Protein AF-A0A843U1C9-F1 (afdb_monomer_lite)

Sequence (87 aa):
MKEKEFHVYDSLRNKDRRDIPQYVEEVRSYMKGKHIDAKNWSLRYPDPCPQQGSGDDYVIFTYKYMECLARRDTQCLPFSQDDLPTV

Foldseek 3Di:
DDQAAAEDAFQAPPDDPLVVQVVVQVCCCVPPVDGDRSNRGYYDHDPPHAHAPDPPCRVVSVVLQVVCVVVV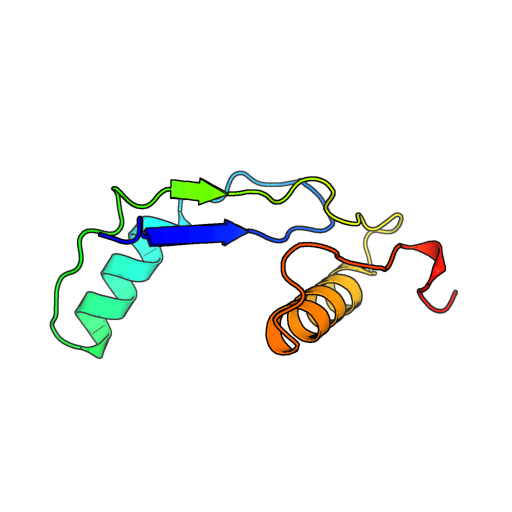VNNDSPDYNVNDDDD

InterPro domains:
  IPR003653 Ulp1 protease family, C-terminal catalytic domain [PF02902] (2-74)
  IPR038765 Papain-like cysteine peptidase superfamily [SSF54001] (2-85)

Structure (mmCIF, N/CA/C/O backbone):
data_AF-A0A843U1C9-F1
#
_entry.id   AF-A0A843U1C9-F1
#
loop_
_atom_site.group_PDB
_atom_site.id
_atom_site.type_symbol
_atom_site.label_atom_id
_atom_site.label_alt_id
_atom_site.label_comp_id
_atom_site.label_asym_id
_atom_site.label_entity_id
_atom_site.label_seq_id
_atom_site.pdbx_PDB_ins_code
_atom_site.Cartn_x
_atom_site.Cartn_y
_atom_site.Cartn_z
_atom_site.occupancy
_atom_site.B_iso_or_equiv
_atom_site.auth_seq_id
_atom_site.auth_comp_id
_atom_site.auth_asym_id
_atom_site.auth_atom_id
_atom_site.pdbx_PDB_model_num
ATOM 1 N N . MET A 1 1 ? -1.930 -10.401 21.503 1.00 46.22 1 MET A N 1
ATOM 2 C CA . MET A 1 1 ? -2.885 -9.850 20.512 1.00 46.22 1 MET A CA 1
ATOM 3 C C . MET A 1 1 ? -2.114 -9.606 19.226 1.00 46.22 1 MET A C 1
ATOM 5 O O . MET A 1 1 ? -0.968 -9.199 19.337 1.00 46.22 1 MET A O 1
ATOM 9 N N . LYS A 1 2 ? -2.667 -9.900 18.041 1.00 57.50 2 LYS A N 1
ATOM 10 C CA . LYS A 1 2 ? -2.005 -9.493 16.790 1.00 57.50 2 LYS A CA 1
ATOM 11 C C . LYS A 1 2 ? -2.097 -7.972 16.682 1.00 57.50 2 LYS A C 1
ATOM 13 O O . LYS A 1 2 ? -3.206 -7.442 16.765 1.00 57.50 2 LYS A O 1
ATOM 18 N N . GLU A 1 3 ? -0.961 -7.303 16.539 1.00 69.19 3 GLU A N 1
ATOM 19 C CA . GLU A 1 3 ? -0.933 -5.897 16.145 1.00 69.19 3 GLU A CA 1
ATOM 20 C C . GLU A 1 3 ? -1.625 -5.767 14.787 1.00 69.19 3 GLU A C 1
ATOM 22 O O . GLU A 1 3 ? -1.461 -6.616 13.907 1.00 69.19 3 GLU A O 1
ATOM 27 N N . LYS A 1 4 ? -2.492 -4.764 14.658 1.00 87.50 4 LYS A N 1
ATOM 28 C CA . LYS A 1 4 ? -3.154 -4.466 13.392 1.00 87.50 4 LYS A CA 1
ATOM 29 C C . LYS A 1 4 ? -2.303 -3.446 12.663 1.00 87.50 4 LYS A C 1
ATOM 31 O O . LYS A 1 4 ? -1.885 -2.456 13.257 1.00 87.50 4 LYS A O 1
ATOM 36 N N . GLU A 1 5 ? -2.075 -3.703 11.389 1.00 89.75 5 GLU A N 1
ATOM 37 C CA . GLU A 1 5 ? -1.222 -2.879 10.551 1.00 89.75 5 GLU A CA 1
ATOM 38 C C . GLU A 1 5 ? -1.809 -2.760 9.148 1.00 89.75 5 GLU A C 1
ATOM 40 O O . GLU A 1 5 ? -2.540 -3.638 8.678 1.00 89.75 5 GLU A O 1
ATOM 45 N N . PHE A 1 6 ? -1.486 -1.654 8.494 1.00 90.12 6 PHE A N 1
ATOM 46 C CA . PHE A 1 6 ? -1.767 -1.399 7.093 1.00 90.12 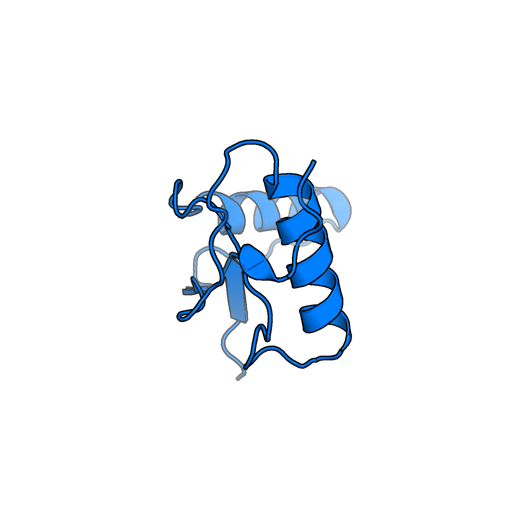6 PHE A CA 1
ATOM 47 C C . PHE A 1 6 ? -0.475 -1.575 6.307 1.00 90.12 6 PHE A C 1
ATOM 49 O O . PHE A 1 6 ? 0.523 -0.925 6.611 1.00 90.12 6 PHE A O 1
ATOM 56 N N . HIS A 1 7 ? -0.485 -2.436 5.294 1.00 89.50 7 HIS A N 1
ATOM 57 C CA . HIS A 1 7 ? 0.627 -2.550 4.352 1.00 89.50 7 HIS A CA 1
ATOM 58 C C . HIS A 1 7 ? 0.328 -1.692 3.127 1.00 89.50 7 HIS A C 1
ATOM 60 O O . HIS A 1 7 ? -0.709 -1.865 2.485 1.00 89.50 7 HIS A O 1
ATOM 66 N N . VAL A 1 8 ? 1.219 -0.753 2.826 1.00 90.31 8 VAL A N 1
ATOM 67 C CA . VAL A 1 8 ? 1.085 0.191 1.716 1.00 90.31 8 VAL A CA 1
ATOM 68 C C . VAL A 1 8 ? 2.058 -0.211 0.615 1.00 90.31 8 VAL A C 1
ATOM 70 O O . VAL A 1 8 ? 3.271 -0.117 0.785 1.00 90.31 8 VAL A O 1
ATOM 73 N N . TYR A 1 9 ? 1.510 -0.655 -0.513 1.00 90.31 9 TYR A N 1
ATOM 74 C CA . TYR A 1 9 ? 2.264 -1.000 -1.715 1.00 90.31 9 TYR A CA 1
ATOM 75 C C . TYR A 1 9 ? 2.155 0.159 -2.706 1.00 90.31 9 TYR A C 1
ATOM 77 O O . TYR A 1 9 ? 1.062 0.475 -3.173 1.00 90.31 9 TYR A O 1
ATOM 85 N N . ASP A 1 10 ? 3.283 0.811 -2.976 1.00 90.25 10 ASP A N 1
ATOM 86 C CA . ASP A 1 10 ? 3.402 1.950 -3.887 1.00 90.25 10 ASP A CA 1
ATOM 87 C C . ASP A 1 10 ? 4.650 1.752 -4.761 1.00 90.25 10 ASP A C 1
ATOM 89 O O . ASP A 1 10 ? 5.778 1.705 -4.254 1.00 90.25 10 ASP A O 1
ATOM 93 N N . SER A 1 11 ? 4.437 1.619 -6.070 1.00 90.69 11 SER A N 1
ATOM 94 C CA . SER A 1 11 ? 5.484 1.429 -7.080 1.00 90.69 11 SER A CA 1
ATOM 95 C C . SER A 1 11 ? 6.258 2.701 -7.403 1.00 90.69 11 SER A C 1
ATOM 97 O O . SER A 1 11 ? 7.264 2.619 -8.102 1.00 90.69 11 SER A O 1
ATOM 99 N N . LEU A 1 12 ? 5.797 3.856 -6.913 1.00 87.25 12 LEU A N 1
ATOM 100 C CA . LEU A 1 12 ? 6.415 5.161 -7.118 1.00 87.25 12 LEU A CA 1
ATOM 101 C C . LEU A 1 12 ? 7.102 5.718 -5.861 1.00 87.25 12 LEU A C 1
ATOM 103 O O . LEU A 1 12 ? 7.749 6.759 -5.956 1.00 87.25 12 LEU A O 1
ATOM 107 N N . ARG A 1 13 ? 6.945 5.083 -4.685 1.00 75.62 13 ARG A N 1
ATOM 108 C CA . ARG A 1 13 ? 7.456 5.566 -3.376 1.00 75.62 13 ARG A CA 1
ATOM 109 C C . ARG A 1 13 ? 7.109 7.034 -3.076 1.00 75.62 13 ARG A C 1
ATOM 111 O O . ARG A 1 13 ? 7.829 7.719 -2.352 1.00 75.62 13 ARG A O 1
ATOM 118 N N . ASN A 1 14 ? 6.007 7.537 -3.625 1.00 68.19 14 ASN A N 1
ATOM 119 C CA . ASN A 1 14 ? 5.832 8.978 -3.779 1.00 68.19 14 ASN A CA 1
ATOM 120 C C . ASN A 1 14 ? 5.023 9.629 -2.656 1.00 68.19 14 ASN A C 1
ATOM 122 O O . ASN A 1 14 ? 5.032 10.859 -2.562 1.00 68.19 14 ASN A O 1
ATOM 126 N N . LYS A 1 15 ? 4.307 8.867 -1.811 1.00 68.56 15 LYS A N 1
ATOM 127 C CA . LYS A 1 15 ? 3.480 9.471 -0.750 1.00 68.56 15 LYS A CA 1
ATOM 128 C C . LYS A 1 15 ? 3.438 8.681 0.548 1.00 68.56 15 LYS A C 1
ATOM 130 O O . LYS A 1 15 ? 3.115 7.499 0.583 1.00 68.56 15 LYS A O 1
ATOM 135 N N . ASP A 1 16 ? 3.638 9.416 1.634 1.00 79.69 16 ASP A N 1
ATOM 136 C CA . ASP A 1 16 ? 3.295 8.982 2.978 1.00 79.69 16 ASP A CA 1
ATOM 137 C C . ASP A 1 16 ? 1.767 8.987 3.157 1.00 79.69 16 ASP A C 1
ATOM 139 O O . ASP A 1 16 ? 1.115 10.026 3.039 1.00 79.69 16 ASP A O 1
ATOM 143 N N . ARG A 1 17 ? 1.196 7.808 3.409 1.00 86.88 17 ARG A N 1
ATOM 144 C CA . ARG A 1 17 ? -0.242 7.532 3.473 1.00 86.88 17 ARG A CA 1
ATOM 145 C C . ARG A 1 17 ? -0.798 7.484 4.896 1.00 86.88 17 ARG A C 1
ATOM 147 O O . ARG A 1 17 ? -1.638 6.644 5.228 1.00 86.88 17 ARG A O 1
ATOM 154 N N . ARG A 1 18 ? -0.351 8.414 5.746 1.00 85.94 18 ARG A N 1
ATOM 155 C CA . ARG A 1 18 ? -0.900 8.635 7.101 1.00 85.94 18 ARG A CA 1
ATOM 156 C C . ARG A 1 18 ? -2.406 8.935 7.128 1.00 85.94 18 ARG A C 1
ATOM 158 O O . ARG A 1 18 ? -3.006 8.861 8.194 1.00 85.94 18 ARG A O 1
ATOM 165 N N . ASP A 1 19 ? -3.019 9.219 5.978 1.00 89.06 19 ASP A N 1
ATOM 166 C CA . ASP A 1 19 ? -4.466 9.375 5.793 1.00 89.06 19 ASP A CA 1
ATOM 167 C C . ASP A 1 19 ? -5.259 8.056 5.894 1.00 89.06 19 ASP A C 1
ATOM 169 O O . ASP A 1 19 ? -6.432 8.076 6.274 1.00 89.06 19 ASP A O 1
ATOM 173 N N . ILE A 1 20 ? -4.645 6.903 5.591 1.00 90.38 20 ILE A N 1
ATOM 174 C CA . ILE A 1 20 ? -5.351 5.610 5.497 1.00 90.38 20 ILE A CA 1
ATOM 175 C C . ILE A 1 20 ? -6.062 5.210 6.802 1.00 90.38 20 ILE A C 1
ATOM 177 O O . ILE A 1 20 ? -7.236 4.834 6.727 1.00 90.38 20 ILE A O 1
ATOM 181 N N . PRO A 1 21 ? -5.424 5.276 7.991 1.00 90.75 21 PRO A N 1
ATOM 182 C CA . PRO A 1 21 ? -6.088 4.904 9.234 1.00 90.75 21 PRO A CA 1
ATOM 183 C C . PRO A 1 21 ? -7.374 5.692 9.476 1.00 90.75 21 PRO A C 1
ATOM 185 O O . PRO A 1 21 ? -8.415 5.085 9.718 1.00 90.75 21 PRO A O 1
ATOM 188 N N . GLN A 1 22 ? -7.327 7.021 9.324 1.00 90.00 22 GLN A N 1
ATOM 189 C CA . GLN A 1 22 ? -8.492 7.888 9.507 1.00 90.00 22 GLN A CA 1
ATOM 190 C C . GLN A 1 22 ? -9.614 7.532 8.523 1.00 90.00 22 GLN A C 1
ATOM 192 O O . GLN A 1 22 ? -10.759 7.350 8.937 1.00 90.00 22 GLN A O 1
ATOM 197 N N . TYR A 1 23 ? -9.285 7.359 7.240 1.00 90.56 23 TYR A N 1
ATOM 198 C CA . TYR A 1 23 ? -10.267 6.974 6.225 1.00 90.56 23 TYR A CA 1
ATOM 199 C C . TYR A 1 23 ? -10.981 5.658 6.578 1.00 90.56 23 TYR A C 1
ATOM 201 O O . TYR A 1 23 ? -12.197 5.527 6.435 1.00 90.56 23 TYR A O 1
ATOM 209 N N . VAL A 1 24 ? -10.245 4.674 7.098 1.00 89.62 24 VAL A N 1
ATOM 210 C CA . VAL A 1 24 ? -10.815 3.379 7.491 1.00 89.62 24 VAL A CA 1
ATOM 211 C C . VAL A 1 24 ? -11.735 3.501 8.711 1.00 89.62 24 VAL A C 1
ATOM 213 O O . VAL A 1 24 ? -12.762 2.816 8.748 1.00 89.62 24 VAL A O 1
ATOM 216 N N . GLU A 1 25 ? -11.430 4.372 9.681 1.00 90.62 25 GLU A N 1
ATOM 217 C CA . GLU A 1 25 ? -12.346 4.678 10.794 1.00 90.62 25 GLU A CA 1
ATOM 218 C C . GLU A 1 25 ? -13.666 5.264 10.285 1.00 90.62 25 GLU A C 1
ATOM 220 O O . GLU A 1 25 ? -14.741 4.790 10.666 1.00 90.62 25 GLU A O 1
ATOM 225 N N . GLU A 1 26 ? -13.583 6.254 9.392 1.00 90.50 26 GLU A N 1
ATOM 226 C CA . GLU A 1 26 ? -14.736 6.944 8.807 1.00 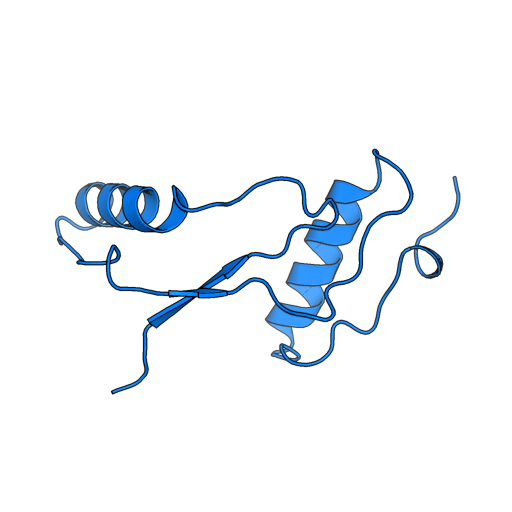90.50 26 GLU A CA 1
ATOM 227 C C . GLU A 1 26 ? -15.629 5.970 8.028 1.00 90.50 26 GLU A C 1
ATOM 229 O O . GLU A 1 26 ? -16.829 5.871 8.298 1.00 90.50 26 GLU A O 1
ATOM 234 N N . VAL A 1 27 ? -15.040 5.163 7.138 1.00 90.06 27 VAL A N 1
ATOM 235 C CA . VAL A 1 27 ? -15.770 4.155 6.353 1.00 90.06 27 VAL A CA 1
ATOM 236 C C . VAL A 1 27 ? -16.407 3.099 7.254 1.00 90.06 27 VAL A C 1
ATOM 238 O O . VAL A 1 27 ? -17.552 2.697 7.035 1.00 90.06 27 VAL A O 1
ATOM 241 N N . ARG A 1 28 ? -15.702 2.625 8.289 1.00 88.12 28 ARG A N 1
ATOM 242 C CA . ARG A 1 28 ? -16.243 1.618 9.216 1.00 88.12 28 ARG A CA 1
ATOM 243 C C . ARG A 1 28 ? -17.420 2.170 10.018 1.00 88.12 28 ARG A C 1
ATOM 245 O O . ARG A 1 28 ? -18.425 1.467 10.165 1.00 88.12 28 ARG A O 1
ATOM 252 N N . SER A 1 29 ? -17.284 3.399 10.512 1.00 89.12 29 SER A N 1
ATOM 253 C CA . SER A 1 29 ? -18.326 4.110 11.248 1.00 89.12 29 SER A CA 1
ATOM 254 C C . SER A 1 29 ? -19.570 4.280 10.377 1.00 89.12 29 SER A C 1
ATOM 256 O O . SER A 1 29 ? -20.651 3.841 10.766 1.00 89.12 29 SER A O 1
ATOM 258 N N . TYR A 1 30 ? -19.393 4.788 9.153 1.00 90.12 30 TYR A N 1
ATOM 259 C CA . TYR A 1 30 ? -20.472 5.004 8.192 1.00 90.12 30 TYR A CA 1
ATOM 260 C C . TYR A 1 30 ? -21.189 3.704 7.795 1.00 90.12 30 TYR A C 1
ATOM 262 O O . TYR A 1 30 ? -22.410 3.615 7.873 1.00 90.12 30 TYR A O 1
ATOM 270 N N . MET A 1 31 ? -20.440 2.662 7.418 1.00 90.88 31 MET A N 1
ATOM 271 C CA . MET A 1 31 ? -21.018 1.436 6.849 1.00 90.88 31 MET A CA 1
ATOM 272 C C . MET A 1 31 ? -21.596 0.474 7.890 1.00 90.88 31 MET A C 1
ATOM 274 O O . MET A 1 31 ? -22.467 -0.332 7.569 1.00 90.88 31 MET A O 1
ATOM 278 N N . LYS A 1 32 ? -21.050 0.457 9.113 1.00 88.19 32 LYS A N 1
ATOM 279 C CA . LYS A 1 32 ? -21.374 -0.571 10.121 1.00 88.19 32 LYS A CA 1
ATOM 280 C C . LYS A 1 32 ? -21.882 -0.002 11.442 1.00 88.19 32 LYS A C 1
ATOM 282 O O . LYS A 1 32 ? -22.139 -0.794 12.348 1.00 88.19 32 LYS A O 1
ATOM 287 N N . GLY A 1 33 ? -21.963 1.325 11.584 1.00 86.25 33 GLY A N 1
ATOM 288 C CA . GLY A 1 33 ? -22.332 1.994 12.837 1.00 86.25 33 GLY A CA 1
ATOM 289 C C . GLY A 1 33 ? -21.381 1.680 13.996 1.00 86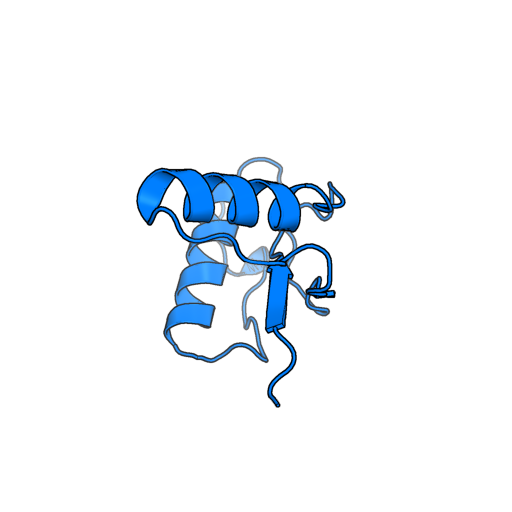.25 33 GLY A C 1
ATOM 290 O O . GLY A 1 33 ? -21.750 1.817 15.159 1.00 86.25 33 GLY A O 1
ATOM 291 N N . LYS A 1 34 ? -20.175 1.179 13.697 1.00 83.62 34 LYS A N 1
ATOM 292 C CA . LYS A 1 34 ? -19.192 0.738 14.690 1.00 83.62 34 LYS A CA 1
ATOM 293 C C . LYS A 1 34 ? -17.937 1.573 14.557 1.00 83.62 34 LYS A C 1
ATOM 295 O O . LYS A 1 34 ? -17.253 1.499 13.536 1.00 83.62 34 LYS A O 1
ATOM 300 N N . HIS A 1 35 ? -17.618 2.288 15.626 1.00 85.12 35 HIS A N 1
ATOM 301 C CA . HIS A 1 35 ? -16.341 2.963 15.750 1.00 85.12 35 HIS A CA 1
ATOM 302 C C . HIS A 1 35 ? -15.221 1.933 15.943 1.00 85.12 35 HIS A C 1
ATOM 304 O O . HIS A 1 35 ? -15.367 0.957 16.685 1.00 85.12 35 HIS A O 1
ATOM 310 N N . ILE A 1 36 ? -14.115 2.141 15.239 1.00 87.56 36 ILE A N 1
ATOM 311 C CA . ILE A 1 36 ? -12.851 1.446 15.465 1.00 87.56 36 ILE A CA 1
ATOM 312 C C . ILE A 1 36 ? -11.792 2.515 15.690 1.00 87.56 36 ILE A C 1
ATOM 314 O O . ILE A 1 36 ? -11.836 3.549 15.036 1.00 87.56 36 ILE A O 1
ATOM 318 N N . ASP A 1 37 ? -10.860 2.239 16.592 1.00 86.44 37 ASP A N 1
ATOM 319 C CA . ASP A 1 37 ? -9.641 3.024 16.742 1.00 86.44 37 ASP A CA 1
ATOM 320 C C . ASP A 1 37 ? -8.570 2.388 15.849 1.00 86.44 37 ASP A C 1
ATOM 322 O O . ASP A 1 37 ? -7.983 1.352 16.189 1.00 86.44 37 ASP A O 1
ATOM 326 N N . ALA A 1 38 ? -8.432 2.934 14.643 1.00 86.69 38 ALA A N 1
ATOM 327 C CA . ALA A 1 38 ? -7.407 2.574 13.674 1.00 86.69 38 ALA A CA 1
ATOM 328 C C . ALA A 1 38 ? -6.204 3.525 13.721 1.00 86.69 38 ALA A C 1
ATOM 330 O O . ALA A 1 38 ? -5.154 3.162 13.202 1.00 86.69 38 ALA A O 1
ATOM 331 N N . LYS A 1 39 ? -6.303 4.691 14.377 1.00 81.62 39 LYS A N 1
ATOM 332 C CA . LYS A 1 39 ? -5.184 5.639 14.568 1.00 81.62 39 LYS A CA 1
ATOM 333 C C . LYS A 1 39 ? -3.948 5.007 15.203 1.00 81.62 39 LYS A C 1
ATOM 335 O O . LYS A 1 39 ? -2.833 5.410 14.893 1.00 81.62 39 LYS A O 1
ATOM 340 N N . ASN A 1 40 ? -4.150 4.015 16.068 1.00 83.12 40 ASN A N 1
ATOM 341 C CA . ASN A 1 40 ? -3.072 3.276 16.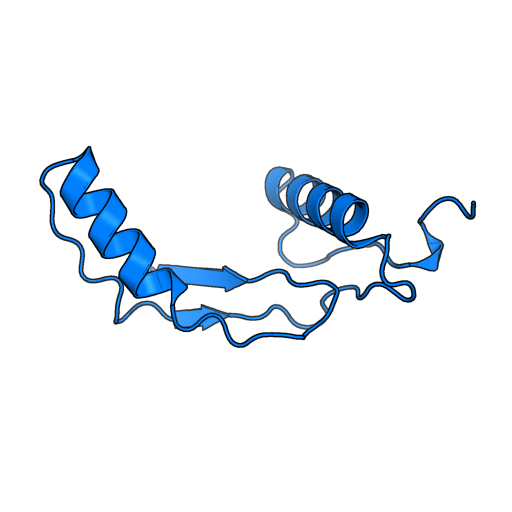725 1.00 83.12 40 ASN A CA 1
ATOM 342 C C . ASN A 1 40 ? -2.520 2.102 15.892 1.00 83.12 40 ASN A C 1
ATOM 344 O O . ASN A 1 40 ? -1.650 1.373 16.365 1.00 83.12 40 ASN A O 1
ATOM 348 N N . TRP A 1 41 ? -3.034 1.865 14.681 1.00 90.25 41 TRP A N 1
ATOM 349 C CA . TRP A 1 41 ? -2.528 0.809 13.801 1.00 90.25 41 TRP A CA 1
ATOM 350 C C . TRP A 1 41 ? -1.324 1.336 13.029 1.00 90.25 41 TRP A C 1
ATOM 352 O O . TRP A 1 41 ? -1.319 2.470 12.551 1.00 90.25 41 TRP A O 1
ATOM 362 N N . SER A 1 42 ? -0.293 0.507 12.900 1.00 89.38 42 SER A N 1
ATOM 363 C CA . SER A 1 42 ? 0.933 0.903 12.214 1.00 89.38 42 SER A CA 1
ATOM 364 C C . SER A 1 42 ? 0.747 0.912 10.696 1.00 89.38 42 SER A C 1
ATOM 366 O O . SER A 1 42 ? -0.011 0.123 10.129 1.00 89.38 42 SER A O 1
ATOM 368 N N . LEU A 1 43 ? 1.463 1.813 10.026 1.00 88.94 43 LEU A N 1
ATOM 369 C CA . LEU A 1 43 ? 1.631 1.806 8.576 1.00 88.94 43 LEU A CA 1
ATOM 370 C C . LEU A 1 43 ? 2.981 1.172 8.263 1.00 88.94 43 LEU A C 1
ATOM 372 O O . LEU A 1 43 ? 4.015 1.635 8.745 1.00 88.94 43 LEU A O 1
ATOM 376 N N . ARG A 1 44 ? 2.971 0.113 7.459 1.00 88.25 44 ARG A N 1
ATOM 377 C CA . ARG A 1 44 ? 4.176 -0.528 6.944 1.00 88.25 44 ARG A CA 1
ATOM 378 C C . ARG A 1 44 ? 4.280 -0.305 5.451 1.00 88.25 44 ARG A C 1
ATOM 380 O O . ARG A 1 44 ? 3.336 -0.562 4.710 1.00 88.25 44 ARG A O 1
ATOM 387 N N . TYR A 1 45 ? 5.463 0.106 5.035 1.00 87.38 45 TYR A N 1
ATOM 388 C CA . TYR A 1 45 ? 5.877 0.145 3.644 1.00 87.38 45 TYR A CA 1
ATOM 389 C C . TYR A 1 45 ? 6.842 -1.027 3.467 1.00 87.38 45 TYR A C 1
ATOM 391 O O . TYR A 1 45 ? 7.926 -0.988 4.053 1.00 87.38 45 TYR A O 1
ATOM 399 N N . PRO A 1 46 ? 6.432 -2.112 2.793 1.00 85.06 46 PRO A N 1
ATOM 400 C CA . PRO A 1 46 ? 7.288 -3.276 2.610 1.00 85.06 46 PRO A CA 1
ATOM 401 C C . PRO A 1 46 ? 8.605 -2.894 1.929 1.00 85.06 46 PRO A C 1
ATOM 403 O O . PRO A 1 46 ? 8.614 -2.102 0.988 1.00 85.06 46 PRO A O 1
ATOM 406 N N . ASP A 1 47 ? 9.709 -3.467 2.403 1.00 79.81 47 ASP A N 1
ATOM 407 C CA . ASP A 1 47 ? 11.032 -3.315 1.800 1.00 79.81 47 ASP A CA 1
ATOM 408 C C . ASP A 1 47 ? 11.716 -4.694 1.778 1.00 79.81 47 ASP A C 1
ATOM 410 O O . ASP A 1 47 ? 11.829 -5.320 2.839 1.00 79.81 47 ASP A O 1
ATOM 414 N N . PRO A 1 48 ? 12.120 -5.215 0.604 1.00 82.50 48 PRO A N 1
ATOM 415 C CA . PRO A 1 48 ? 12.017 -4.597 -0.720 1.00 82.50 48 PRO A CA 1
ATOM 416 C C . PRO A 1 48 ? 10.575 -4.540 -1.263 1.00 82.50 48 PRO A C 1
ATOM 418 O O . PRO A 1 48 ? 9.795 -5.478 -1.112 1.00 82.50 48 PRO A O 1
ATOM 421 N N . CYS A 1 49 ? 10.239 -3.447 -1.956 1.00 87.44 49 CYS A N 1
ATOM 422 C CA . CYS A 1 49 ? 9.027 -3.318 -2.773 1.00 87.44 49 CYS A CA 1
ATOM 423 C C . CYS A 1 49 ? 9.435 -2.967 -4.213 1.00 87.44 49 CYS A C 1
ATOM 425 O O . CYS A 1 49 ? 10.047 -1.906 -4.395 1.00 87.44 49 CYS A O 1
ATOM 427 N N . PRO A 1 50 ? 9.122 -3.813 -5.216 1.00 90.94 50 PRO A N 1
ATOM 428 C CA . PRO A 1 50 ? 9.382 -3.538 -6.626 1.00 90.94 50 PRO A CA 1
ATOM 429 C C . PRO A 1 50 ? 8.872 -2.158 -7.028 1.00 90.94 50 PRO A C 1
ATOM 431 O O . PRO A 1 50 ? 7.784 -1.769 -6.613 1.00 90.94 50 PRO A O 1
ATOM 434 N N . GLN A 1 51 ? 9.656 -1.418 -7.807 1.00 90.94 51 GLN A N 1
ATOM 435 C CA . GLN A 1 51 ? 9.333 -0.059 -8.244 1.00 90.94 51 GLN A CA 1
ATOM 436 C C . GLN A 1 51 ? 9.181 -0.020 -9.760 1.00 90.94 51 GLN A C 1
ATOM 438 O O . GLN A 1 51 ? 9.884 -0.749 -10.463 1.00 90.94 51 GLN A O 1
ATOM 443 N N . GLN A 1 52 ? 8.295 0.846 -10.245 1.00 89.38 52 GLN A N 1
ATOM 444 C CA . GLN A 1 52 ? 8.171 1.100 -11.675 1.00 89.38 52 GLN A CA 1
ATOM 445 C C . GLN A 1 52 ? 9.315 1.998 -12.158 1.00 89.38 52 GLN A C 1
ATOM 447 O O . GLN A 1 52 ? 9.721 2.933 -11.469 1.00 89.38 52 GLN A O 1
ATOM 452 N N . GLY A 1 53 ? 9.832 1.711 -13.349 1.00 83.94 53 GLY A N 1
ATOM 453 C CA . GLY A 1 53 ? 10.820 2.536 -14.042 1.00 83.94 53 GLY A CA 1
ATOM 454 C C . GLY A 1 53 ? 10.186 3.627 -14.909 1.00 83.94 53 GLY A C 1
ATOM 455 O O . GLY A 1 53 ? 10.810 4.662 -15.137 1.00 83.94 53 GLY A O 1
ATOM 456 N N . SER A 1 54 ? 8.944 3.423 -15.364 1.00 76.00 54 SER A N 1
ATOM 457 C CA . SER A 1 54 ? 8.169 4.383 -16.161 1.00 76.00 54 SER A CA 1
ATOM 458 C C . SER A 1 54 ? 6.944 4.879 -15.383 1.00 76.00 54 SER A C 1
ATOM 460 O O . SER A 1 54 ? 6.485 4.211 -14.462 1.00 76.00 54 SER A O 1
ATOM 462 N N . GLY A 1 55 ? 6.396 6.049 -15.723 1.00 73.38 55 GLY A N 1
ATOM 463 C CA . GLY A 1 55 ? 5.207 6.602 -15.056 1.00 73.38 55 GLY A CA 1
ATOM 464 C C . GLY A 1 55 ? 3.914 5.815 -15.309 1.00 73.38 55 GLY A C 1
ATOM 465 O O . GLY A 1 55 ? 3.014 5.845 -14.470 1.00 73.38 55 GLY A O 1
ATOM 466 N N . ASP A 1 56 ? 3.844 5.072 -16.413 1.00 84.19 56 ASP A N 1
ATOM 467 C CA . ASP A 1 56 ? 2.593 4.503 -16.927 1.00 84.19 56 ASP A CA 1
ATOM 468 C C . ASP A 1 56 ? 2.305 3.086 -16.400 1.00 84.19 56 ASP A C 1
ATOM 470 O O . ASP A 1 56 ? 1.159 2.633 -16.403 1.00 84.19 56 ASP A O 1
ATOM 474 N N . ASP A 1 57 ? 3.310 2.409 -15.837 1.00 88.25 57 ASP A N 1
ATOM 475 C CA . ASP A 1 57 ? 3.193 1.017 -15.380 1.00 88.25 57 ASP A CA 1
ATOM 476 C C . ASP A 1 57 ? 2.511 0.846 -14.008 1.00 88.25 57 ASP A C 1
ATOM 478 O O . ASP A 1 57 ? 2.318 -0.281 -13.542 1.00 88.25 57 ASP A O 1
ATOM 482 N N . TYR A 1 58 ? 2.090 1.936 -13.352 1.00 89.00 58 TYR A N 1
ATOM 483 C CA . TYR A 1 58 ? 1.526 1.902 -11.990 1.00 89.00 58 TYR A CA 1
ATOM 484 C C . TYR A 1 58 ? 0.312 0.974 -11.859 1.00 89.00 58 TYR A C 1
ATOM 486 O O . TYR A 1 58 ? 0.111 0.323 -10.827 1.00 89.00 58 TYR A O 1
ATOM 494 N N . VAL A 1 59 ? -0.495 0.876 -12.920 1.00 90.62 59 VAL A N 1
ATOM 495 C CA . VAL A 1 59 ? -1.658 -0.016 -12.968 1.00 90.62 59 VAL A CA 1
ATOM 496 C C . VAL A 1 59 ? -1.208 -1.475 -12.942 1.00 90.62 59 VAL A C 1
ATOM 498 O O . VAL A 1 59 ? -1.778 -2.281 -12.206 1.00 90.62 59 VAL A O 1
ATOM 501 N N . ILE A 1 60 ? -0.167 -1.821 -13.700 1.00 91.75 60 ILE A N 1
ATOM 502 C CA . ILE A 1 60 ? 0.323 -3.198 -13.784 1.00 91.75 60 ILE A CA 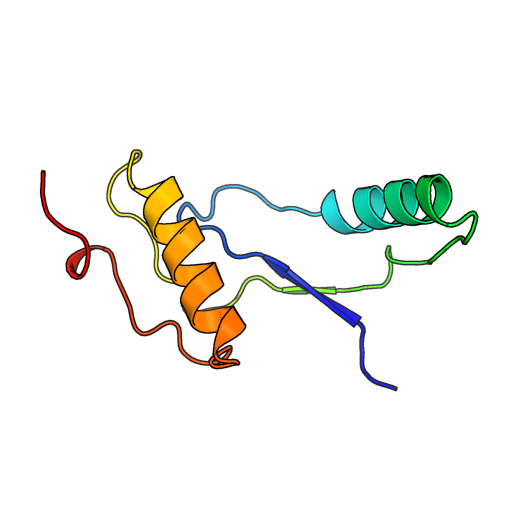1
ATOM 503 C C . ILE A 1 60 ? 0.993 -3.605 -12.470 1.00 91.75 60 ILE A C 1
ATOM 505 O O . ILE A 1 60 ? 0.698 -4.681 -11.947 1.00 91.75 60 ILE A O 1
ATOM 509 N N . PHE A 1 61 ? 1.805 -2.722 -11.880 1.00 92.81 61 PHE A N 1
ATOM 510 C CA . PHE A 1 61 ? 2.370 -2.937 -10.545 1.00 92.81 61 PHE A CA 1
ATOM 511 C C . PHE A 1 61 ? 1.277 -3.161 -9.495 1.00 92.81 61 PHE A C 1
ATOM 513 O O . PHE A 1 61 ? 1.371 -4.104 -8.710 1.00 92.81 61 PHE A O 1
ATOM 520 N N . THR A 1 62 ? 0.194 -2.374 -9.530 1.00 92.06 62 THR A N 1
ATOM 521 C CA . THR A 1 62 ? -0.961 -2.556 -8.633 1.00 92.06 62 THR A CA 1
ATOM 522 C C . THR A 1 62 ? -1.547 -3.965 -8.747 1.00 92.06 62 THR A C 1
ATOM 524 O O . THR A 1 62 ? -1.743 -4.638 -7.731 1.00 92.06 62 THR A O 1
ATOM 527 N N . TYR A 1 63 ? -1.781 -4.451 -9.970 1.00 91.94 63 TYR A N 1
ATOM 528 C CA . TYR A 1 63 ? -2.279 -5.812 -10.185 1.00 91.94 63 TYR A CA 1
ATOM 529 C C . TYR A 1 63 ? -1.283 -6.882 -9.732 1.00 91.94 63 TYR A C 1
ATOM 531 O O . TYR A 1 63 ? -1.692 -7.863 -9.109 1.00 91.94 63 TYR A O 1
ATOM 539 N N . LYS A 1 64 ? 0.017 -6.692 -9.981 1.00 91.25 64 LYS A N 1
ATOM 540 C CA . LYS A 1 64 ? 1.063 -7.630 -9.553 1.00 91.25 64 LYS A CA 1
ATOM 541 C C . LYS A 1 64 ? 1.189 -7.717 -8.034 1.00 91.25 64 LYS A C 1
ATOM 543 O O . LYS A 1 64 ? 1.292 -8.825 -7.505 1.00 91.25 64 LYS A O 1
ATOM 548 N N . TYR A 1 65 ? 1.079 -6.597 -7.317 1.00 92.00 65 TYR A N 1
ATOM 549 C CA . TYR A 1 65 ? 0.990 -6.614 -5.856 1.00 92.00 65 TYR A CA 1
ATOM 550 C C . TYR A 1 65 ? -0.223 -7.424 -5.390 1.00 92.00 65 TYR A C 1
ATOM 552 O O . TYR A 1 65 ? -0.075 -8.328 -4.571 1.00 92.00 65 TYR A O 1
ATOM 560 N N . MET A 1 66 ? -1.416 -7.157 -5.936 1.00 91.19 66 MET A N 1
ATOM 561 C CA . MET A 1 66 ? -2.636 -7.884 -5.561 1.00 91.19 66 MET A CA 1
ATOM 562 C C . MET A 1 66 ? -2.529 -9.388 -5.835 1.00 91.19 66 MET A C 1
ATOM 564 O O . MET A 1 66 ? -2.943 -10.188 -4.997 1.00 91.19 66 MET A O 1
ATOM 568 N N . GLU A 1 67 ? -1.946 -9.773 -6.973 1.00 91.12 67 GLU A N 1
ATOM 569 C CA . GLU A 1 67 ? -1.698 -11.170 -7.335 1.00 91.12 67 GLU A CA 1
ATOM 570 C C . GLU A 1 67 ? -0.824 -11.879 -6.286 1.00 91.12 67 GLU A C 1
ATOM 572 O O . GLU A 1 67 ? -1.188 -12.959 -5.812 1.00 91.12 67 GLU A O 1
ATOM 577 N N . CYS A 1 68 ? 0.292 -11.266 -5.878 1.00 89.19 68 CYS A N 1
ATOM 578 C CA . CYS A 1 68 ? 1.199 -11.837 -4.874 1.00 89.19 68 CYS A CA 1
ATOM 579 C C . CYS A 1 68 ? 0.529 -11.928 -3.492 1.00 89.19 68 CYS A C 1
ATOM 581 O O . CYS A 1 68 ? 0.572 -12.968 -2.827 1.00 89.19 68 CYS A O 1
ATOM 583 N N . LEU A 1 69 ? -0.178 -10.869 -3.084 1.00 88.56 69 LEU A N 1
ATOM 584 C CA . LEU A 1 69 ? -0.878 -10.813 -1.798 1.00 88.56 69 LEU A CA 1
ATOM 585 C C . LEU A 1 69 ? -2.002 -11.843 -1.693 1.00 88.56 69 LEU A C 1
ATOM 587 O O . LEU A 1 69 ? -2.167 -12.475 -0.646 1.00 88.56 69 LEU A O 1
ATOM 591 N N . ALA A 1 70 ? -2.755 -12.055 -2.773 1.00 88.25 70 ALA A N 1
ATOM 592 C CA . ALA A 1 70 ? -3.821 -13.052 -2.818 1.00 88.25 70 ALA A CA 1
ATOM 593 C C . ALA A 1 70 ? -3.284 -14.479 -2.626 1.00 88.25 70 ALA A C 1
ATOM 595 O O . ALA A 1 70 ? -3.941 -15.311 -1.996 1.00 88.25 70 ALA A O 1
ATOM 596 N N . ARG A 1 71 ? -2.062 -14.748 -3.100 1.00 85.88 71 ARG A N 1
ATOM 597 C CA . ARG A 1 71 ? -1.364 -16.032 -2.923 1.00 85.88 71 ARG A CA 1
ATOM 598 C C . ARG A 1 71 ? -0.791 -16.222 -1.510 1.00 85.88 71 ARG A C 1
ATOM 600 O O . ARG A 1 71 ? -0.242 -17.280 -1.223 1.00 85.88 71 ARG A O 1
ATOM 607 N N . ARG A 1 72 ? -0.960 -15.236 -0.613 1.00 71.62 72 ARG A N 1
ATOM 608 C CA . ARG A 1 72 ? -0.324 -15.149 0.717 1.00 71.62 72 ARG A CA 1
ATOM 609 C C . ARG A 1 72 ? 1.205 -15.158 0.665 1.00 71.62 72 ARG A C 1
ATOM 611 O O . ARG A 1 72 ? 1.842 -15.427 1.681 1.00 71.62 72 ARG A O 1
ATOM 618 N N . ASP A 1 73 ? 1.780 -14.813 -0.483 1.00 65.00 73 ASP A N 1
ATOM 619 C CA . ASP A 1 73 ? 3.218 -14.636 -0.641 1.00 65.00 73 ASP A CA 1
ATOM 620 C C . ASP A 1 73 ? 3.579 -13.185 -0.305 1.00 65.00 73 ASP A C 1
ATOM 622 O O . ASP A 1 73 ? 3.913 -12.363 -1.150 1.00 65.00 73 ASP A O 1
ATOM 626 N N . THR A 1 74 ? 3.359 -12.813 0.958 1.00 61.12 74 THR A N 1
ATOM 627 C CA . THR A 1 74 ? 3.499 -11.421 1.412 1.00 61.12 74 THR A CA 1
ATOM 628 C C . THR A 1 74 ? 4.943 -11.044 1.743 1.00 61.12 74 THR A C 1
ATOM 630 O O . THR A 1 74 ? 5.192 -9.904 2.125 1.00 61.12 74 THR A O 1
ATOM 633 N N . GLN A 1 75 ? 5.875 -12.001 1.684 1.00 60.44 75 GLN A N 1
ATOM 634 C CA . GLN A 1 75 ? 7.277 -11.805 2.069 1.00 60.44 75 GLN A CA 1
ATOM 635 C C . GLN A 1 75 ? 8.211 -11.662 0.869 1.00 60.44 75 GLN A C 1
ATOM 637 O O . GLN A 1 75 ? 9.309 -11.133 1.021 1.00 60.44 75 GLN A O 1
ATOM 642 N N . CYS A 1 76 ? 7.777 -12.083 -0.317 1.00 68.81 76 CYS A N 1
ATOM 643 C CA . CYS A 1 76 ? 8.513 -11.886 -1.548 1.00 68.81 76 CYS A CA 1
ATOM 644 C C . CYS A 1 76 ? 7.547 -11.349 -2.602 1.00 68.81 76 CYS A C 1
ATOM 646 O O . CYS A 1 76 ? 6.509 -11.946 -2.862 1.00 68.81 76 CYS A O 1
ATOM 648 N N . LEU A 1 77 ? 7.868 -10.202 -3.193 1.00 85.62 77 LEU A N 1
ATOM 649 C CA . LEU A 1 77 ? 7.227 -9.740 -4.419 1.00 85.62 77 LEU A CA 1
ATOM 650 C C . LEU A 1 77 ? 8.189 -10.105 -5.559 1.00 85.62 77 LEU A C 1
ATOM 652 O O . LEU A 1 77 ? 9.103 -9.325 -5.824 1.00 85.62 77 LEU A O 1
ATOM 656 N N . PRO A 1 78 ? 8.066 -11.299 -6.177 1.00 87.75 78 PRO A N 1
ATOM 657 C CA . PRO A 1 78 ? 9.065 -11.846 -7.095 1.00 87.75 78 PRO A CA 1
ATOM 658 C C . PRO A 1 78 ? 8.886 -11.276 -8.507 1.00 87.75 78 PRO A C 1
ATOM 660 O O . PRO A 1 78 ? 8.736 -12.019 -9.473 1.00 87.75 78 PRO A O 1
ATOM 663 N N . PHE A 1 79 ? 8.811 -9.954 -8.614 1.00 90.06 79 PHE A N 1
ATOM 664 C CA . PHE A 1 79 ? 8.692 -9.266 -9.889 1.00 90.06 79 PHE A CA 1
ATOM 665 C C . PHE A 1 79 ? 9.397 -7.913 -9.839 1.00 90.06 79 PHE A C 1
ATOM 667 O O . PHE A 1 79 ? 9.702 -7.378 -8.775 1.00 90.06 79 PHE A O 1
ATOM 674 N N . SER A 1 80 ? 9.638 -7.358 -11.010 1.00 92.00 80 SER A N 1
ATOM 675 C CA . SER A 1 80 ? 10.345 -6.112 -11.244 1.00 92.00 80 SER A CA 1
ATOM 676 C C . SER A 1 80 ? 9.785 -5.426 -12.491 1.00 92.00 80 SER A C 1
ATOM 678 O O . SER A 1 80 ? 8.886 -5.946 -13.152 1.00 92.00 80 SER A O 1
ATOM 680 N N . GLN A 1 81 ? 10.317 -4.248 -12.817 1.00 91.00 81 GLN A N 1
ATOM 681 C CA . GLN A 1 81 ? 10.000 -3.570 -14.073 1.00 91.00 81 GLN A CA 1
ATOM 682 C C . GLN A 1 81 ? 10.359 -4.428 -15.298 1.00 91.00 81 GLN A C 1
ATOM 684 O O . GLN A 1 81 ? 9.637 -4.387 -16.289 1.00 91.00 81 GLN A O 1
ATOM 689 N N . ASP A 1 82 ? 11.431 -5.221 -15.221 1.00 91.00 82 ASP A N 1
ATOM 690 C CA . ASP A 1 82 ? 11.936 -6.020 -16.345 1.00 91.00 82 ASP A CA 1
ATOM 691 C C . ASP A 1 82 ? 11.020 -7.209 -16.686 1.00 91.00 82 ASP A C 1
ATOM 693 O O . ASP A 1 82 ? 11.091 -7.760 -17.782 1.00 91.00 82 ASP A O 1
ATOM 697 N N . ASP A 1 83 ? 10.130 -7.590 -15.764 1.00 89.56 83 ASP A N 1
ATOM 698 C CA . ASP A 1 83 ? 9.128 -8.639 -15.981 1.00 89.56 83 ASP A CA 1
ATOM 699 C C . ASP A 1 83 ? 7.886 -8.126 -16.731 1.00 89.56 83 ASP A C 1
ATOM 701 O O . ASP A 1 83 ? 7.001 -8.911 -17.091 1.00 89.56 83 ASP A O 1
ATOM 705 N N . LEU A 1 84 ? 7.776 -6.808 -16.928 1.00 87.12 84 LEU A N 1
ATOM 706 C CA . LEU A 1 84 ? 6.665 -6.198 -17.645 1.00 87.12 84 LEU A CA 1
ATOM 707 C C . LEU A 1 84 ? 6.918 -6.199 -19.159 1.00 87.12 84 LEU A C 1
ATOM 709 O O . LEU A 1 84 ? 8.050 -6.007 -19.602 1.00 87.12 84 LEU A O 1
ATOM 713 N N . PRO A 1 85 ? 5.870 -6.397 -19.979 1.00 79.06 85 PRO A N 1
ATOM 714 C CA . PRO A 1 85 ? 6.005 -6.302 -21.425 1.00 79.06 85 PRO A CA 1
ATOM 715 C C . PRO A 1 85 ? 6.443 -4.886 -21.818 1.00 79.06 85 PRO A C 1
ATOM 717 O O . PRO A 1 85 ? 5.823 -3.907 -21.410 1.00 79.06 85 PRO A O 1
ATOM 720 N N . THR A 1 86 ? 7.490 -4.780 -22.634 1.00 67.75 86 THR A N 1
ATOM 721 C CA . THR A 1 86 ? 7.893 -3.510 -23.246 1.00 67.75 86 THR A CA 1
ATOM 722 C C . THR A 1 86 ? 6.877 -3.132 -24.319 1.00 67.75 86 THR A C 1
ATOM 724 O O . THR A 1 86 ? 6.590 -3.955 -25.194 1.00 67.75 86 THR A O 1
ATOM 727 N N . VAL A 1 87 ? 6.346 -1.911 -24.252 1.00 57.50 87 VAL A N 1
ATOM 728 C CA . VAL A 1 87 ? 5.547 -1.318 -25.338 1.00 57.50 87 VAL A CA 1
ATOM 729 C C . VAL A 1 87 ? 6.448 -0.888 -26.489 1.00 57.50 87 VAL A C 1
ATOM 731 O O . VAL A 1 87 ? 7.545 -0.358 -26.201 1.00 57.50 87 VAL A O 1
#

Organism: Colocasia esculenta (NCBI:txid4460)

pLDDT: mean 84.47, std 9.53, range [46.22, 92.81]

Secondary structure (DSSP, 8-state):
-PPPEEE---TT-----TTHHHHHHHHHHHHHS-----TTSEEE--SS----SSSTTHHHHHHHHHHHHHTT--S-----GGGSPP-

Radius of gyration: 15.36 Å; chains: 1; bounding box: 34×26×46 Å